Protein AF-A0A381C7Y6-F1 (afdb_monomer)

Sequence (54 aa):
MSFLDSAMKRFKNAANGSVTCPICGNKSQFAASKIRQGQTLLCPKCKSLFVVPR

Organism: NCBI:txid82977

Mean predicted aligned error: 10.64 Å

Foldseek 3Di:
DPPPVVVVVVVPPQPFDWDQDPPPRDTDTDRVVQLDAQHWDQDPPPRDTDGNHD

Solvent-accessible surface area (backbone atoms only — not comparable to full-atom values): 3557 Å² total; per-residue (Å²): 140,71,82,68,63,69,59,64,68,66,74,68,68,65,54,66,38,78,46,66,36,90,87,76,67,49,76,42,78,41,49,36,90,68,65,40,69,73,35,78,44,70,37,92,82,80,66,46,76,44,63,41,74,124

pLDDT: mean 71.02, std 12.4, range [48.56, 84.75]

Radius of gyration: 15.41 Å; Cα contacts (8 Å, |Δi|>4): 73; chains: 1; bounding box: 30×30×41 Å

Structure (mmCIF, N/CA/C/O backbone):
data_AF-A0A381C7Y6-F1
#
_entry.id   AF-A0A381C7Y6-F1
#
loop_
_atom_site.group_PDB
_atom_site.id
_atom_site.type_symbol
_atom_site.label_atom_id
_atom_site.label_alt_id
_atom_site.label_comp_id
_atom_site.label_asym_id
_atom_site.label_entity_id
_atom_site.label_seq_id
_atom_site.pdbx_PDB_ins_code
_atom_site.Cartn_x
_atom_site.Cartn_y
_atom_site.Cartn_z
_atom_site.occupancy
_atom_site.B_iso_or_equiv
_atom_site.auth_seq_id
_atom_site.auth_comp_id
_atom_site.auth_asym_id
_atom_site.auth_atom_id
_atom_site.pdbx_PDB_model_num
ATOM 1 N N . MET A 1 1 ? 19.734 24.874 29.414 1.00 49.59 1 MET A N 1
ATOM 2 C CA . MET A 1 1 ? 18.891 24.887 28.196 1.00 49.59 1 MET A CA 1
ATOM 3 C C . MET A 1 1 ? 19.644 24.036 27.179 1.00 49.59 1 MET A C 1
ATOM 5 O O . MET A 1 1 ? 20.764 24.393 26.874 1.00 49.59 1 MET A O 1
ATOM 9 N N . SER A 1 2 ? 19.271 22.805 26.829 1.00 52.62 2 SER A N 1
ATOM 10 C CA . SER A 1 2 ? 18.079 22.468 26.046 1.00 52.62 2 SER A CA 1
ATOM 11 C C . SER A 1 2 ? 17.871 20.942 26.038 1.00 52.62 2 SER A C 1
ATOM 13 O O . SER A 1 2 ? 18.297 20.257 25.118 1.00 52.62 2 SER A O 1
ATOM 15 N N . PHE A 1 3 ? 17.202 20.388 27.052 1.00 52.50 3 PHE A N 1
ATOM 16 C CA . PHE A 1 3 ? 16.736 18.987 27.011 1.00 52.50 3 PHE A CA 1
ATOM 17 C C . PHE A 1 3 ? 15.454 18.817 26.171 1.00 52.50 3 PHE A C 1
ATOM 19 O O . PHE A 1 3 ? 15.026 17.701 25.896 1.00 52.50 3 PHE A O 1
ATOM 26 N N . LEU A 1 4 ? 14.852 19.931 25.742 1.00 57.75 4 LEU A N 1
ATOM 27 C CA . LEU A 1 4 ? 13.602 19.973 24.980 1.00 57.75 4 LEU A CA 1
ATOM 28 C C . LEU A 1 4 ? 13.794 19.677 23.479 1.00 57.75 4 LEU A C 1
ATOM 30 O O . LEU A 1 4 ? 12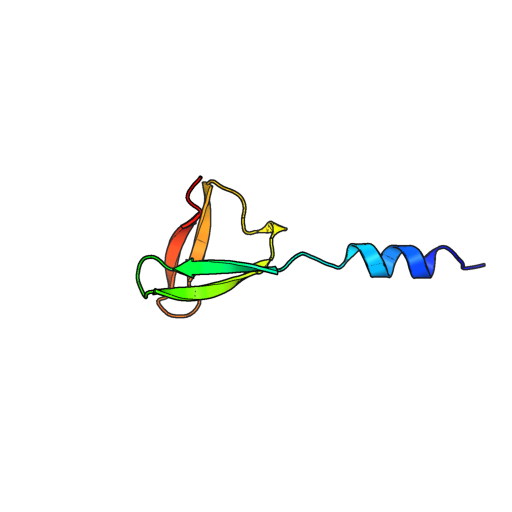.852 19.230 22.830 1.00 57.7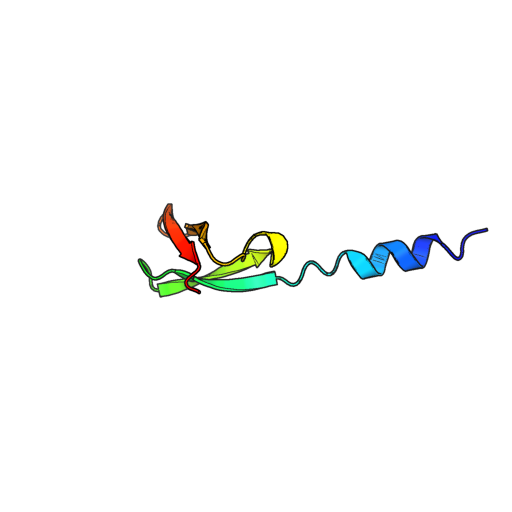5 4 LEU A O 1
ATOM 34 N N . ASP A 1 5 ? 14.999 19.864 22.927 1.00 53.81 5 ASP A N 1
ATOM 35 C CA . ASP A 1 5 ? 15.257 19.670 21.487 1.00 53.81 5 ASP A CA 1
ATOM 36 C C . ASP A 1 5 ? 15.240 18.179 21.088 1.00 53.81 5 ASP A C 1
ATOM 38 O O . ASP A 1 5 ? 14.683 17.780 20.062 1.00 53.81 5 ASP A O 1
ATOM 42 N N . SER A 1 6 ? 15.742 17.312 21.971 1.00 53.22 6 SER A N 1
ATOM 43 C CA . SER A 1 6 ? 15.848 15.868 21.721 1.00 53.22 6 SER A CA 1
ATOM 44 C C . SER A 1 6 ? 14.501 15.135 21.720 1.00 53.22 6 SER A C 1
ATOM 46 O O . SER A 1 6 ? 14.391 14.049 21.144 1.00 53.22 6 SER A O 1
ATOM 48 N N . ALA A 1 7 ? 13.458 15.709 22.328 1.00 54.72 7 ALA A N 1
ATOM 49 C CA . ALA A 1 7 ? 12.124 15.108 22.359 1.00 54.72 7 ALA A CA 1
ATOM 50 C C . ALA A 1 7 ? 11.373 15.292 21.026 1.00 54.72 7 ALA A C 1
ATOM 52 O O . ALA A 1 7 ? 10.672 14.379 20.588 1.00 54.72 7 ALA A O 1
ATOM 53 N N . MET A 1 8 ? 11.577 16.409 20.318 1.00 56.28 8 MET A N 1
ATOM 54 C CA . MET A 1 8 ? 10.893 16.692 19.045 1.00 56.28 8 MET A CA 1
ATOM 55 C C . MET A 1 8 ? 11.376 15.817 17.877 1.00 56.28 8 MET A C 1
ATOM 57 O O . MET A 1 8 ? 10.637 15.596 16.917 1.00 56.28 8 MET A O 1
ATOM 61 N N . LYS A 1 9 ? 12.585 15.249 17.962 1.00 50.47 9 LYS A N 1
ATOM 62 C CA . LYS A 1 9 ? 13.150 14.391 16.905 1.00 50.47 9 LYS A CA 1
ATOM 63 C C . LYS A 1 9 ? 12.577 12.968 16.888 1.00 50.47 9 LYS A C 1
ATOM 65 O O . LYS A 1 9 ? 12.653 12.303 15.859 1.00 50.47 9 LYS A O 1
ATOM 70 N N . ARG A 1 10 ? 11.965 12.506 17.987 1.00 52.3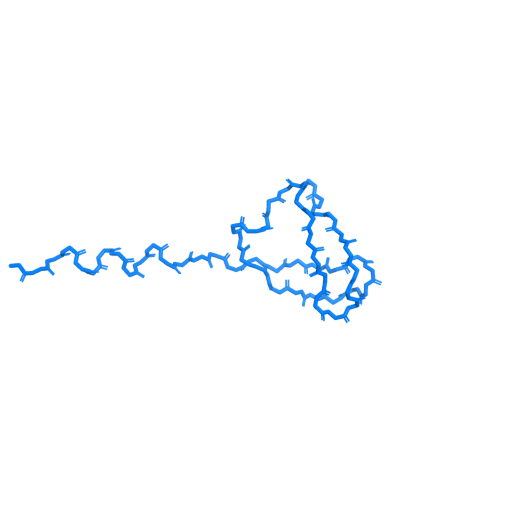1 10 ARG A N 1
ATOM 71 C CA . ARG A 1 10 ? 11.408 11.140 18.102 1.00 52.31 10 ARG A CA 1
ATOM 72 C C . ARG A 1 10 ? 9.955 11.028 17.624 1.00 52.31 10 ARG A C 1
ATOM 74 O O . ARG A 1 10 ? 9.535 9.946 17.233 1.00 52.31 10 ARG A O 1
ATOM 81 N N . PHE A 1 11 ? 9.216 12.137 17.553 1.00 51.34 11 PHE A N 1
ATOM 82 C CA . PHE A 1 11 ? 7.836 12.159 17.038 1.00 51.34 11 PHE A CA 1
ATOM 83 C C . PHE A 1 11 ? 7.738 12.199 15.508 1.00 51.34 11 PHE A C 1
ATOM 85 O O . PHE A 1 11 ? 6.650 12.072 14.953 1.00 51.34 11 PHE A O 1
ATOM 92 N N . LYS A 1 12 ? 8.868 12.324 14.803 1.00 48.56 12 LYS A N 1
ATOM 93 C CA . LYS A 1 12 ? 8.918 12.301 13.336 1.00 48.56 12 LYS A CA 1
ATOM 94 C C . LYS A 1 12 ? 9.097 10.893 12.760 1.00 48.56 12 LYS A C 1
ATOM 96 O O . LYS A 1 12 ? 9.417 10.754 11.584 1.00 48.56 12 LYS A O 1
ATOM 101 N N . ASN A 1 13 ? 8.869 9.846 13.555 1.00 49.84 13 ASN A N 1
ATOM 102 C CA . ASN A 1 13 ? 8.683 8.499 13.028 1.00 49.84 13 ASN A CA 1
ATOM 103 C C . ASN A 1 13 ? 7.247 8.388 12.498 1.00 49.84 13 ASN A C 1
ATOM 105 O O . ASN A 1 13 ? 6.388 7.737 13.091 1.00 49.84 13 ASN A O 1
ATOM 109 N N . ALA A 1 14 ? 6.962 9.105 11.407 1.00 55.25 14 ALA A N 1
ATOM 110 C CA . ALA A 1 14 ? 5.774 8.856 10.612 1.00 55.25 14 ALA A CA 1
ATOM 111 C C . ALA A 1 14 ? 5.903 7.414 10.119 1.00 55.25 14 ALA A C 1
ATOM 113 O O . ALA A 1 14 ? 6.667 7.150 9.194 1.00 55.25 14 ALA A O 1
ATOM 114 N N . ALA A 1 15 ? 5.249 6.480 10.812 1.00 59.09 15 ALA A N 1
ATOM 115 C CA . ALA A 1 15 ? 5.229 5.076 10.439 1.00 59.09 15 ALA A CA 1
ATOM 116 C C . ALA A 1 15 ? 4.907 5.015 8.944 1.00 59.09 15 ALA A C 1
ATOM 118 O O . ALA A 1 15 ? 3.872 5.510 8.529 1.00 59.09 15 ALA A O 1
ATOM 119 N N . ASN A 1 16 ? 5.809 4.545 8.094 1.00 68.12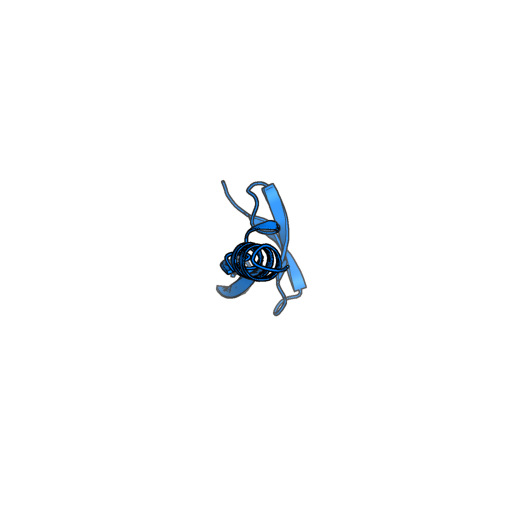 16 ASN A N 1
ATOM 120 C CA . ASN A 1 16 ? 5.485 4.381 6.682 1.00 68.12 16 ASN A CA 1
ATOM 121 C C . ASN A 1 16 ? 4.782 3.032 6.561 1.00 68.12 16 ASN A C 1
ATOM 123 O O . ASN A 1 16 ? 5.370 2.005 6.890 1.00 68.12 16 ASN A O 1
ATOM 127 N N . GLY A 1 17 ? 3.519 3.026 6.146 1.00 72.19 17 GLY A N 1
ATOM 128 C CA . GLY A 1 17 ? 2.809 1.781 5.878 1.00 72.19 17 GLY A CA 1
ATOM 129 C C . GLY A 1 17 ? 3.015 1.357 4.427 1.00 72.19 17 GLY A C 1
ATOM 130 O O . GLY A 1 17 ? 3.144 2.184 3.523 1.00 72.19 17 GLY A O 1
ATOM 131 N N . SER A 1 18 ? 3.061 0.053 4.183 1.00 77.62 18 SER A N 1
ATOM 132 C CA . SER A 1 18 ? 3.065 -0.490 2.827 1.00 77.62 18 SER A CA 1
ATOM 133 C C . SER A 1 18 ? 1.638 -0.817 2.410 1.00 77.62 18 SER A C 1
ATOM 135 O O . SER A 1 18 ? 0.985 -1.620 3.076 1.00 77.62 18 SER A O 1
ATOM 137 N N . VAL A 1 19 ? 1.175 -0.250 1.300 1.00 79.31 19 VAL A N 1
ATOM 138 C CA . VAL A 1 19 ? -0.119 -0.586 0.700 1.00 79.31 19 VAL A CA 1
ATOM 139 C C . VAL A 1 19 ? 0.116 -1.204 -0.669 1.00 79.31 19 VAL A C 1
ATOM 141 O O . VAL A 1 19 ? 0.851 -0.661 -1.497 1.00 79.31 19 VAL A O 1
ATOM 144 N N . THR A 1 20 ? -0.496 -2.359 -0.902 1.00 82.69 20 THR A N 1
ATOM 145 C CA . THR A 1 20 ? -0.482 -3.012 -2.210 1.00 82.69 20 THR A CA 1
ATOM 146 C C . THR A 1 20 ? -1.549 -2.374 -3.085 1.00 82.69 20 THR A C 1
ATOM 148 O O . THR A 1 20 ? -2.716 -2.313 -2.701 1.00 82.69 20 THR A O 1
ATOM 151 N N . CYS A 1 21 ? -1.161 -1.887 -4.259 1.00 83.75 21 CYS A N 1
ATOM 152 C CA . CYS A 1 21 ? -2.122 -1.378 -5.222 1.00 83.75 21 CYS A CA 1
ATOM 153 C C . CYS A 1 21 ? -2.944 -2.545 -5.798 1.00 83.75 21 CYS A C 1
ATOM 155 O O . CYS A 1 21 ? -2.345 -3.460 -6.365 1.00 83.75 21 CYS A O 1
ATOM 157 N N . PRO A 1 22 ? -4.287 -2.514 -5.727 1.00 80.56 22 PRO A N 1
ATOM 158 C CA . PRO A 1 22 ? -5.128 -3.586 -6.262 1.00 80.56 22 PRO A CA 1
ATOM 159 C C . PRO A 1 22 ? -5.157 -3.621 -7.798 1.00 80.56 22 PRO A C 1
ATOM 161 O O . PRO A 1 22 ? -5.574 -4.614 -8.374 1.00 80.56 22 PRO A O 1
ATOM 164 N N . ILE A 1 23 ? -4.711 -2.551 -8.465 1.00 84.00 23 ILE A N 1
ATOM 165 C CA . ILE A 1 23 ? -4.753 -2.438 -9.929 1.00 84.00 23 ILE A CA 1
ATOM 166 C C . ILE A 1 23 ? -3.499 -3.024 -10.581 1.00 84.00 23 ILE A C 1
ATOM 168 O O . ILE A 1 23 ? -3.594 -3.729 -11.576 1.00 84.00 23 ILE A O 1
ATOM 172 N N . CYS A 1 24 ? -2.314 -2.731 -10.036 1.00 84.75 24 CYS A N 1
ATOM 173 C CA . CYS A 1 24 ? -1.043 -3.192 -10.609 1.00 84.75 24 CYS A CA 1
ATOM 174 C C . CYS A 1 24 ? -0.286 -4.198 -9.732 1.00 84.75 24 CYS A C 1
ATOM 176 O O . CYS A 1 24 ? 0.809 -4.612 -10.098 1.00 84.75 24 CYS A O 1
ATOM 178 N N . GLY A 1 25 ? -0.804 -4.540 -8.548 1.00 82.06 25 GLY A N 1
ATOM 179 C CA . GLY A 1 25 ? -0.158 -5.457 -7.602 1.00 82.06 25 GLY A CA 1
ATOM 180 C C . GLY A 1 25 ? 1.110 -4.908 -6.938 1.00 82.06 25 GLY A C 1
ATOM 181 O O . GLY A 1 25 ? 1.707 -5.576 -6.096 1.00 82.06 25 GLY A O 1
ATOM 182 N N . ASN A 1 26 ? 1.542 -3.690 -7.275 1.00 84.12 2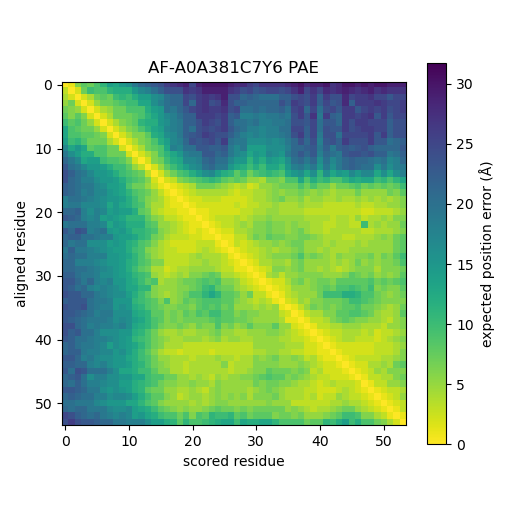6 ASN A N 1
ATOM 183 C CA . ASN A 1 26 ? 2.769 -3.127 -6.732 1.00 84.12 26 ASN A CA 1
ATOM 184 C C . ASN A 1 26 ? 2.584 -2.686 -5.272 1.00 84.12 26 ASN A C 1
ATOM 186 O O . ASN A 1 26 ? 1.638 -1.964 -4.946 1.00 84.12 26 ASN A O 1
ATOM 190 N N . LYS A 1 27 ? 3.534 -3.048 -4.403 1.00 81.81 27 LYS A N 1
ATOM 191 C CA . LYS A 1 27 ? 3.626 -2.489 -3.048 1.00 81.81 27 LY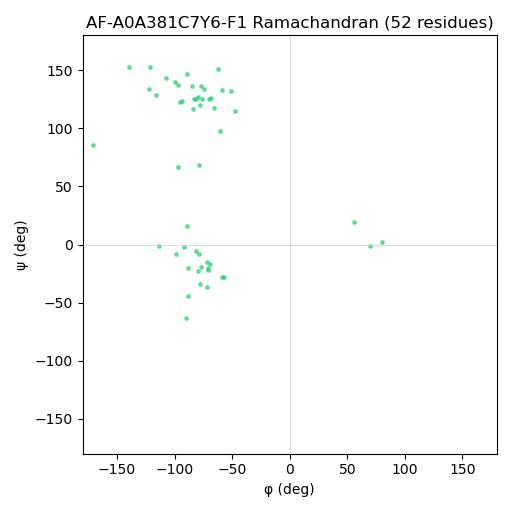S A CA 1
ATOM 192 C C . LYS A 1 27 ? 4.210 -1.084 -3.102 1.00 81.81 27 LYS A C 1
ATOM 194 O O . LYS A 1 27 ? 5.302 -0.862 -3.624 1.00 81.81 27 LYS A O 1
ATOM 199 N N . SER A 1 28 ? 3.486 -0.131 -2.537 1.00 80.19 28 SER A N 1
ATOM 200 C CA . SER A 1 28 ? 3.913 1.259 -2.424 1.00 80.19 28 SER A CA 1
ATOM 201 C C . SER A 1 28 ? 3.922 1.669 -0.958 1.00 80.19 28 SER A C 1
ATOM 203 O O . SER A 1 28 ? 2.994 1.365 -0.210 1.00 80.19 28 SER A O 1
ATOM 205 N N . GLN A 1 29 ? 4.998 2.326 -0.532 1.00 78.56 29 GLN A N 1
ATOM 206 C CA . GLN A 1 29 ? 5.090 2.896 0.807 1.00 78.56 29 GLN A CA 1
ATOM 207 C C . GLN A 1 29 ? 4.407 4.259 0.811 1.00 78.56 29 GLN A C 1
ATOM 209 O O . GLN A 1 29 ? 4.748 5.135 0.017 1.00 78.56 29 GLN A O 1
ATOM 214 N N . PHE A 1 30 ? 3.451 4.434 1.713 1.00 79.31 30 PHE A N 1
ATOM 215 C CA . PHE A 1 30 ? 2.823 5.719 1.981 1.00 79.31 30 PHE A CA 1
ATOM 216 C C . PHE A 1 30 ? 3.039 6.068 3.454 1.00 79.31 30 PHE A C 1
ATOM 218 O O . PHE A 1 30 ? 3.179 5.189 4.305 1.00 79.31 30 PHE A O 1
ATOM 225 N N . ALA A 1 31 ? 3.057 7.358 3.780 1.00 75.06 31 ALA A N 1
ATOM 226 C CA . ALA A 1 31 ? 3.058 7.778 5.178 1.00 75.06 31 ALA A CA 1
ATOM 227 C C . ALA A 1 31 ? 1.801 7.217 5.865 1.00 75.06 31 ALA A C 1
ATOM 229 O O . ALA A 1 31 ? 0.711 7.380 5.322 1.00 75.06 31 ALA A O 1
ATOM 230 N N . ALA A 1 32 ? 1.901 6.607 7.049 1.00 70.56 32 ALA A N 1
ATOM 231 C CA . ALA A 1 32 ? 0.739 6.063 7.770 1.00 70.56 32 ALA A CA 1
ATOM 232 C C . ALA A 1 32 ? -0.303 7.141 8.059 1.00 70.56 32 ALA A C 1
ATOM 234 O O . ALA A 1 32 ? -1.494 6.858 8.055 1.00 70.56 32 ALA A O 1
ATOM 235 N N . SER A 1 33 ? 0.115 8.402 8.192 1.00 69.75 33 SER A N 1
ATOM 236 C CA . SER A 1 33 ? -0.800 9.543 8.280 1.00 69.75 33 SER A CA 1
ATOM 237 C C . SER A 1 33 ? -1.744 9.655 7.073 1.00 69.75 33 SER A C 1
ATOM 239 O O . SER A 1 33 ? -2.841 10.187 7.223 1.00 69.75 33 SER A O 1
ATOM 241 N N . LYS A 1 34 ? -1.314 9.169 5.898 1.00 69.25 34 LYS A N 1
ATOM 242 C CA . LYS A 1 34 ? -2.066 9.092 4.633 1.00 69.25 34 LYS A CA 1
ATOM 243 C C . LYS A 1 34 ? -2.677 7.707 4.367 1.00 69.25 34 LYS A C 1
ATOM 245 O O . LYS A 1 34 ? -3.429 7.559 3.412 1.00 69.25 34 LYS A O 1
ATOM 250 N N . ILE A 1 35 ? -2.351 6.690 5.166 1.00 73.75 35 ILE A N 1
ATOM 251 C CA . ILE A 1 35 ? -2.974 5.360 5.092 1.00 73.75 35 ILE A CA 1
ATOM 252 C C . ILE A 1 35 ? -4.060 5.322 6.158 1.00 73.75 35 ILE A C 1
ATOM 254 O O . ILE A 1 35 ? -3.959 4.632 7.170 1.00 73.75 35 ILE A O 1
ATOM 258 N N . ARG A 1 36 ? -5.091 6.140 5.960 1.00 70.50 36 ARG A N 1
ATOM 259 C CA . ARG A 1 36 ? -6.317 6.049 6.748 1.00 70.50 36 ARG A CA 1
ATOM 260 C C . ARG A 1 36 ? -7.359 5.293 5.938 1.00 70.50 36 ARG A C 1
ATOM 262 O O . ARG A 1 36 ? -7.472 5.486 4.729 1.00 70.50 36 ARG A O 1
ATOM 269 N N . GLN A 1 37 ? -8.109 4.427 6.610 1.00 70.7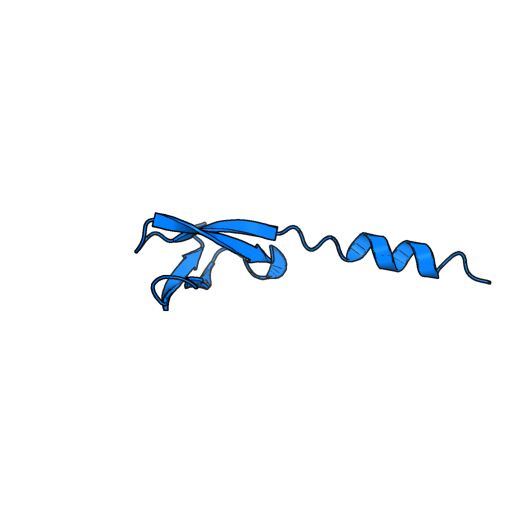5 37 GLN A N 1
ATOM 270 C CA . GLN A 1 37 ? -9.241 3.717 6.019 1.00 70.75 37 GLN A CA 1
ATOM 271 C C . GLN A 1 37 ? -10.190 4.711 5.333 1.00 70.75 37 GLN A C 1
ATOM 273 O O . GLN A 1 37 ? -10.544 5.735 5.920 1.00 70.75 37 GLN A O 1
ATOM 278 N N . GLY A 1 38 ? -10.593 4.425 4.093 1.00 71.19 38 GLY A N 1
ATOM 279 C CA . GLY A 1 38 ? -11.465 5.319 3.321 1.00 71.19 38 GLY A CA 1
ATOM 280 C C . GLY A 1 38 ? -10.763 6.512 2.659 1.00 71.19 38 GLY A C 1
ATOM 281 O O . GLY A 1 38 ? -11.426 7.314 2.007 1.00 71.19 38 GLY A O 1
ATOM 282 N N . GLN A 1 39 ? -9.438 6.638 2.777 1.00 77.62 39 GLN A N 1
ATOM 283 C CA . GLN A 1 39 ? -8.677 7.653 2.052 1.00 77.62 39 GLN A CA 1
ATOM 284 C C . GLN A 1 39 ? -8.308 7.159 0.647 1.00 77.62 39 GLN A C 1
ATOM 286 O O . GLN A 1 39 ? -7.874 6.019 0.461 1.00 77.62 39 GLN A O 1
ATOM 291 N N . THR A 1 40 ? -8.459 8.031 -0.350 1.00 80.62 40 THR A N 1
ATOM 292 C CA . THR A 1 40 ? -8.011 7.785 -1.725 1.00 80.62 40 THR A CA 1
ATOM 293 C C . THR A 1 40 ? -6.502 7.990 -1.831 1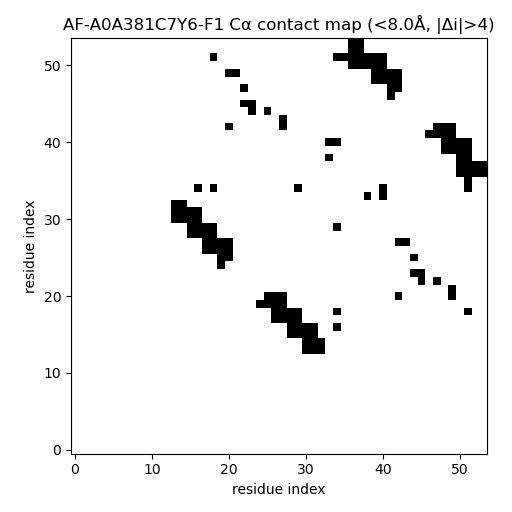.00 80.62 40 THR A C 1
ATOM 295 O O . THR A 1 40 ? -5.999 9.092 -1.591 1.00 80.62 40 THR A O 1
ATOM 298 N N . LEU A 1 41 ? -5.783 6.943 -2.222 1.00 82.12 41 LEU A N 1
ATOM 299 C CA . LEU A 1 41 ? -4.358 6.972 -2.526 1.00 82.12 41 LEU A CA 1
ATOM 300 C C . LEU A 1 41 ? -4.140 6.854 -4.034 1.00 82.12 41 LEU A C 1
ATOM 302 O O . LEU A 1 41 ? -4.836 6.118 -4.731 1.00 82.12 41 LEU A O 1
ATOM 306 N N . LEU A 1 42 ? -3.137 7.573 -4.533 1.00 83.44 42 LEU A N 1
ATOM 307 C CA . LEU A 1 42 ? -2.680 7.461 -5.911 1.00 83.44 42 LEU A CA 1
ATOM 308 C C . LEU A 1 42 ? -1.505 6.485 -5.962 1.00 83.44 42 LEU A C 1
ATOM 310 O O . LEU A 1 42 ? -0.491 6.695 -5.294 1.00 83.44 42 LEU A O 1
ATOM 314 N N . CYS A 1 43 ? -1.614 5.427 -6.763 1.00 83.50 43 CYS A N 1
ATOM 315 C CA . CYS A 1 43 ? -0.485 4.530 -6.968 1.00 83.50 43 CYS A CA 1
ATOM 316 C C . CYS A 1 43 ? 0.627 5.242 -7.766 1.00 83.50 43 CYS A C 1
ATOM 318 O O . CYS A 1 43 ? 0.366 5.703 -8.876 1.00 83.50 43 CYS A O 1
ATOM 320 N N . PRO A 1 44 ? 1.883 5.279 -7.286 1.00 81.56 44 PRO A N 1
ATOM 321 C CA . PRO A 1 44 ? 2.985 5.928 -8.001 1.00 81.56 44 PRO A CA 1
ATOM 322 C C . PRO A 1 44 ? 3.400 5.200 -9.290 1.00 81.56 44 PRO A C 1
ATOM 324 O O . PRO A 1 44 ? 4.096 5.780 -10.117 1.00 81.56 44 PRO A O 1
ATOM 327 N N . LYS A 1 45 ? 3.001 3.932 -9.467 1.00 83.31 45 LYS A N 1
ATOM 328 C CA . LYS A 1 45 ? 3.343 3.129 -10.650 1.00 83.31 45 LYS A CA 1
ATOM 329 C C . LYS A 1 45 ? 2.307 3.269 -11.760 1.00 83.31 45 LYS A C 1
ATOM 331 O O . LYS A 1 45 ? 2.625 3.768 -12.831 1.00 83.31 45 LYS A O 1
ATOM 336 N N . CYS A 1 46 ? 1.072 2.847 -11.505 1.00 84.38 46 CYS A N 1
ATOM 337 C CA . CYS A 1 46 ? 0.009 2.852 -12.514 1.00 84.38 46 CYS A CA 1
ATOM 338 C C . CYS A 1 46 ? -0.837 4.130 -12.512 1.00 84.38 46 CYS A C 1
ATOM 340 O O . CYS A 1 46 ? -1.746 4.244 -13.327 1.00 84.38 46 CYS A O 1
ATOM 342 N N . LYS A 1 47 ? -0.577 5.074 -11.594 1.00 84.62 47 LYS A N 1
ATOM 343 C CA . LYS A 1 47 ? -1.357 6.313 -11.425 1.00 84.62 47 LYS A CA 1
ATOM 344 C C . LYS A 1 47 ? -2.854 6.068 -11.193 1.00 84.62 47 LYS A C 1
ATOM 346 O O . LYS A 1 47 ? -3.660 6.975 -11.360 1.00 84.62 47 LYS A O 1
ATOM 351 N N . SER A 1 48 ? -3.237 4.861 -10.774 1.00 82.94 48 SER A N 1
ATOM 352 C CA . SER A 1 48 ? -4.618 4.561 -10.418 1.00 82.94 48 SER A CA 1
ATOM 353 C C . SER A 1 48 ? -4.942 5.128 -9.041 1.00 82.94 48 SER A C 1
ATOM 355 O O . SER A 1 48 ? -4.165 4.950 -8.094 1.00 82.94 48 SER A O 1
ATOM 357 N N . LEU A 1 49 ? -6.110 5.746 -8.917 1.00 84.19 49 LEU A N 1
ATOM 358 C CA . LEU A 1 49 ? -6.699 6.099 -7.631 1.00 84.19 49 LEU A CA 1
ATOM 359 C C . LEU A 1 49 ? -7.361 4.855 -7.038 1.00 84.19 49 LEU A C 1
ATOM 361 O O . LEU A 1 49 ? -8.165 4.206 -7.702 1.00 84.19 49 LEU A O 1
ATOM 365 N N . PHE A 1 50 ? -7.017 4.512 -5.803 1.00 80.62 50 PHE A N 1
ATOM 366 C CA . PHE A 1 50 ? -7.653 3.417 -5.082 1.00 80.62 50 PHE A CA 1
ATOM 367 C C . PHE A 1 50 ? -7.869 3.803 -3.620 1.00 80.62 50 PHE A C 1
ATOM 369 O O . PHE A 1 50 ? -7.159 4.644 -3.070 1.00 80.62 50 PHE A O 1
ATOM 376 N N . VAL A 1 51 ? -8.882 3.213 -2.996 1.00 79.50 51 VAL A N 1
ATOM 377 C CA . VAL A 1 51 ? -9.246 3.503 -1.607 1.00 79.50 51 VAL A CA 1
ATOM 378 C C . VAL A 1 51 ? -8.629 2.441 -0.708 1.00 79.50 51 VAL A C 1
ATOM 380 O O . VAL A 1 51 ? -8.651 1.259 -1.051 1.00 79.50 51 VAL A O 1
ATOM 383 N N . VAL A 1 52 ? -8.073 2.851 0.433 1.00 75.31 52 VAL A N 1
ATOM 384 C CA . VAL A 1 52 ? -7.593 1.898 1.442 1.00 75.31 52 VAL A CA 1
ATOM 385 C C . VAL A 1 52 ? -8.800 1.131 2.004 1.00 75.31 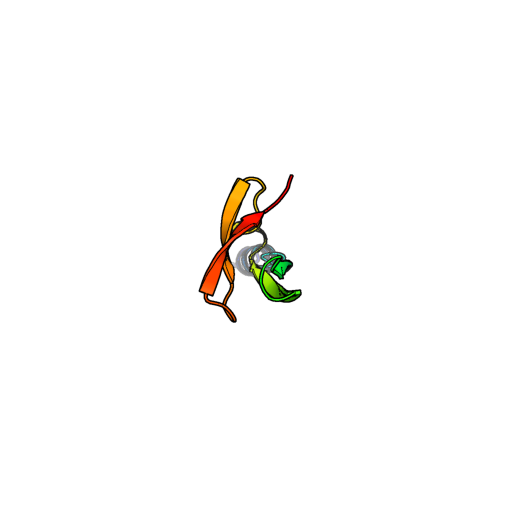52 VAL A C 1
ATOM 387 O O . VAL A 1 52 ? -9.688 1.781 2.576 1.00 75.31 52 VAL A O 1
ATOM 390 N N . PRO A 1 53 ? -8.864 -0.207 1.836 1.00 64.88 53 PRO A N 1
ATOM 391 C CA . PRO A 1 53 ? -9.952 -1.011 2.384 1.00 64.88 53 PRO A CA 1
ATOM 392 C C . PRO A 1 53 ? -9.956 -0.928 3.917 1.00 64.88 53 PRO A C 1
ATOM 394 O O . PRO A 1 53 ? -8.916 -0.673 4.529 1.00 64.88 53 PRO A O 1
ATOM 397 N N . ARG A 1 54 ? -11.142 -1.072 4.520 1.00 59.19 54 ARG A N 1
ATOM 398 C CA . ARG A 1 54 ? -11.288 -1.125 5.980 1.00 59.19 54 ARG A CA 1
ATOM 399 C C . ARG A 1 54 ? -10.665 -2.389 6.547 1.00 59.19 54 ARG A C 1
ATOM 401 O O . ARG A 1 54 ? -10.889 -3.456 5.944 1.00 59.19 54 ARG A O 1
#

Secondary structure (DSSP, 8-state):
--SSHHHHTTTT---EEEEE-TTT--EEEEEGGG--TT-EEE-TTT--EEEPP-

InterPro domains:
  IPR057793 YnfU-like [NF038384] (1-53)
  IPR057793 YnfU-like [PF23499] (19-50)

Nearest PDB structures (foldseek):
  6uz7-assembly1_Bp  TM=5.015E-01  e=7.980E-01  Kluyveromyces lactis
  2xjy-assembly1_A  TM=3.428E-01  e=4.819E+00  Homo sapiens